Protein AF-A0A7C1J7T5-F1 (afdb_monomer_lite)

Structure (mmCIF, N/CA/C/O backbone):
data_AF-A0A7C1J7T5-F1
#
_entry.id   AF-A0A7C1J7T5-F1
#
loop_
_atom_site.group_PDB
_atom_site.id
_atom_site.type_symbol
_atom_site.label_atom_id
_atom_site.label_alt_id
_atom_site.label_comp_id
_atom_site.label_asym_id
_atom_site.label_entity_id
_atom_site.label_seq_id
_atom_site.pdbx_PDB_ins_code
_atom_site.Cartn_x
_atom_site.Cartn_y
_atom_site.Cartn_z
_atom_site.occupancy
_atom_site.B_iso_or_equiv
_atom_site.auth_seq_id
_atom_site.auth_comp_id
_atom_site.auth_asym_id
_atom_site.auth_atom_id
_atom_site.pdbx_PDB_model_num
ATOM 1 N N . CYS A 1 1 ? -4.703 8.268 4.706 1.00 77.69 1 CYS A N 1
ATOM 2 C CA . CYS A 1 1 ? -4.443 7.954 3.285 1.00 77.69 1 CYS A CA 1
ATOM 3 C C . CYS A 1 1 ? -3.749 6.599 3.177 1.00 77.69 1 CYS A C 1
ATOM 5 O O . CYS A 1 1 ? -2.764 6.421 3.870 1.00 77.69 1 CYS A O 1
ATOM 7 N N . LEU A 1 2 ? -4.243 5.650 2.365 1.00 91.75 2 LEU A N 1
ATOM 8 C CA . LEU A 1 2 ? -3.666 4.292 2.248 1.00 91.75 2 LEU A CA 1
ATOM 9 C C . LEU A 1 2 ? -2.261 4.289 1.622 1.00 91.75 2 LEU A C 1
ATOM 11 O O . LEU A 1 2 ? -1.369 3.612 2.110 1.00 91.75 2 LEU A O 1
ATOM 15 N N . LEU A 1 3 ? -2.068 5.050 0.542 1.00 94.69 3 LEU A N 1
ATOM 16 C CA . LEU A 1 3 ? -0.836 5.009 -0.257 1.00 94.69 3 LEU A CA 1
ATOM 17 C C . LEU A 1 3 ? 0.408 5.511 0.495 1.00 94.69 3 LEU A C 1
ATOM 19 O O . LEU A 1 3 ? 1.517 5.106 0.176 1.00 94.69 3 LEU A O 1
ATOM 23 N N . GLU A 1 4 ? 0.217 6.370 1.491 1.00 95.94 4 GLU A N 1
ATOM 24 C CA . GLU A 1 4 ? 1.289 6.969 2.298 1.00 95.94 4 GLU A CA 1
ATOM 25 C C . GLU A 1 4 ? 1.670 6.106 3.507 1.00 95.94 4 GLU A C 1
ATOM 27 O O . GLU A 1 4 ? 2.626 6.414 4.212 1.00 95.94 4 GLU A O 1
ATOM 32 N N . GLN A 1 5 ? 0.916 5.038 3.783 1.00 96.69 5 GLN A N 1
ATOM 33 C CA . GLN A 1 5 ? 1.192 4.176 4.925 1.00 96.69 5 GLN A CA 1
ATOM 34 C C . GLN A 1 5 ? 2.459 3.347 4.682 1.00 96.69 5 GLN A C 1
ATOM 36 O O . GLN A 1 5 ? 2.666 2.876 3.557 1.00 96.69 5 GLN A O 1
ATOM 41 N N . PRO A 1 6 ? 3.269 3.108 5.729 1.00 97.50 6 PRO A N 1
ATOM 42 C CA . PRO A 1 6 ? 4.318 2.097 5.694 1.00 97.50 6 PRO A CA 1
ATOM 43 C C . PRO A 1 6 ? 3.730 0.729 5.349 1.00 97.50 6 PRO A C 1
ATOM 45 O O . PRO A 1 6 ? 2.657 0.353 5.836 1.00 97.50 6 PRO A O 1
ATOM 48 N N . PHE A 1 7 ? 4.419 -0.034 4.509 1.00 97.50 7 PHE A N 1
ATOM 49 C CA . PHE A 1 7 ? 3.951 -1.352 4.119 1.00 97.50 7 PHE A CA 1
ATOM 50 C C . PHE A 1 7 ? 4.148 -2.369 5.253 1.00 97.50 7 PHE A C 1
ATOM 52 O O . PHE A 1 7 ? 5.235 -2.532 5.793 1.00 97.50 7 PHE A O 1
ATOM 59 N N . VAL A 1 8 ? 3.099 -3.128 5.585 1.00 96.75 8 VAL A N 1
ATOM 60 C CA . VAL A 1 8 ? 3.086 -4.041 6.748 1.00 96.75 8 VAL A CA 1
ATOM 61 C C . VAL A 1 8 ? 4.202 -5.096 6.71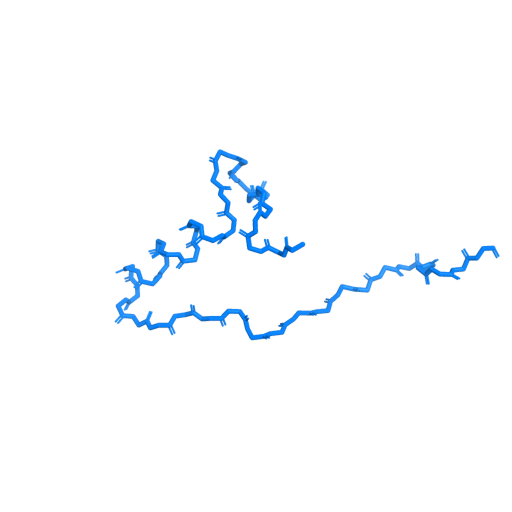2 1.00 96.75 8 VAL A C 1
ATOM 63 O O . VAL A 1 8 ? 4.701 -5.482 7.764 1.00 96.75 8 VAL A O 1
ATOM 66 N N . LYS A 1 9 ? 4.605 -5.576 5.525 1.00 95.94 9 LYS A N 1
ATOM 67 C CA . LYS A 1 9 ? 5.679 -6.584 5.399 1.00 95.94 9 LYS A CA 1
ATOM 68 C C . LYS A 1 9 ? 7.078 -5.979 5.253 1.00 95.94 9 LYS A C 1
ATOM 70 O O . LYS A 1 9 ? 8.051 -6.708 5.403 1.00 95.94 9 LYS A O 1
ATOM 75 N N . ASN A 1 10 ? 7.171 -4.694 4.921 1.00 95.62 10 ASN A N 1
ATOM 76 C CA . ASN A 1 10 ? 8.425 -3.955 4.835 1.00 95.62 10 ASN A CA 1
ATOM 77 C C . ASN A 1 10 ? 8.160 -2.478 5.187 1.00 95.62 10 ASN A C 1
ATOM 79 O O . ASN A 1 10 ? 7.803 -1.706 4.295 1.00 95.62 10 ASN A O 1
ATOM 83 N N . PRO A 1 11 ? 8.302 -2.091 6.466 1.00 96.00 11 PRO A N 1
ATOM 84 C CA . PRO A 1 11 ? 7.993 -0.736 6.921 1.00 96.00 11 PRO A CA 1
ATOM 85 C C . PRO A 1 11 ? 8.905 0.360 6.353 1.00 96.00 11 PRO A C 1
ATOM 87 O O . PRO A 1 11 ? 8.568 1.534 6.489 1.00 96.00 11 PRO A O 1
ATOM 90 N N . ASP A 1 12 ? 10.024 -0.001 5.716 1.00 97.50 12 ASP A N 1
ATOM 91 C CA . ASP A 1 12 ? 10.967 0.953 5.117 1.00 97.50 12 ASP A CA 1
ATOM 92 C C . ASP A 1 12 ? 10.427 1.594 3.828 1.00 97.50 12 ASP A C 1
ATOM 94 O O . ASP A 1 12 ? 10.942 2.617 3.377 1.00 97.50 12 ASP A O 1
ATOM 98 N N . ILE A 1 13 ? 9.388 1.002 3.229 1.00 97.44 13 ILE A N 1
ATOM 99 C CA . ILE A 1 13 ? 8.744 1.498 2.010 1.00 97.44 13 ILE A CA 1
ATOM 10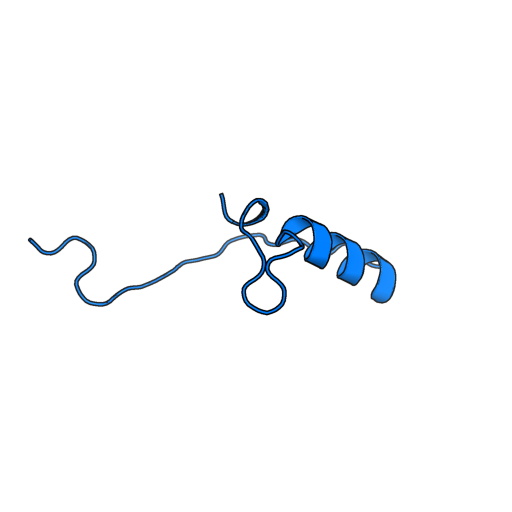0 C C . ILE A 1 13 ? 7.265 1.791 2.252 1.00 97.44 13 ILE A C 1
ATOM 102 O O . ILE A 1 13 ? 6.606 1.167 3.091 1.00 97.44 13 ILE A O 1
ATOM 106 N N . THR A 1 14 ? 6.706 2.719 1.480 1.00 98.06 14 THR A N 1
ATOM 107 C CA . THR A 1 14 ? 5.267 2.998 1.519 1.00 98.06 14 THR A CA 1
ATOM 108 C C . THR A 1 14 ? 4.482 2.051 0.611 1.00 98.06 14 THR A C 1
ATOM 110 O O . THR A 1 14 ? 5.022 1.410 -0.296 1.00 98.06 14 THR A O 1
ATOM 113 N N . VAL A 1 15 ? 3.161 1.989 0.799 1.00 96.94 15 VAL A N 1
ATOM 114 C CA . VAL A 1 15 ? 2.256 1.267 -0.115 1.00 96.94 15 VAL A CA 1
ATOM 115 C C . VAL A 1 15 ? 2.351 1.813 -1.549 1.00 96.94 15 VAL A C 1
ATOM 117 O O . VAL A 1 15 ? 2.216 1.049 -2.504 1.00 96.94 15 VAL A O 1
ATOM 120 N N . LYS A 1 16 ? 2.613 3.115 -1.724 1.00 96.62 16 LYS A N 1
ATOM 121 C CA . LYS A 1 16 ? 2.838 3.733 -3.039 1.00 96.62 16 LYS A CA 1
ATOM 122 C C . LYS A 1 16 ? 4.102 3.208 -3.717 1.00 96.62 16 LYS A C 1
ATOM 124 O O . LYS A 1 16 ? 4.066 2.926 -4.912 1.00 96.62 16 LYS A O 1
ATOM 129 N N . ASP A 1 17 ? 5.192 3.068 -2.970 1.00 97.12 17 ASP A N 1
ATOM 130 C CA . ASP A 1 17 ? 6.461 2.571 -3.511 1.00 97.12 17 ASP A CA 1
ATOM 131 C C . ASP A 1 17 ? 6.313 1.121 -3.974 1.00 97.12 17 ASP A C 1
ATOM 133 O O . ASP A 1 17 ? 6.666 0.789 -5.106 1.00 97.12 17 ASP A O 1
ATOM 137 N N . LEU A 1 18 ? 5.651 0.291 -3.161 1.00 96.94 18 LEU A N 1
ATOM 138 C CA . LEU A 1 18 ? 5.303 -1.078 -3.537 1.00 96.94 18 LEU A CA 1
ATOM 139 C C . LEU A 1 18 ? 4.441 -1.129 -4.809 1.00 96.94 18 LEU A C 1
ATOM 141 O O . LEU A 1 18 ? 4.678 -1.960 -5.683 1.00 96.94 18 LEU A O 1
ATOM 145 N N . LEU A 1 19 ? 3.438 -0.253 -4.928 1.00 95.94 19 LEU A N 1
ATOM 146 C CA . LEU A 1 19 ? 2.582 -0.184 -6.115 1.00 95.94 19 LEU A CA 1
ATOM 147 C C . LEU A 1 19 ? 3.410 0.110 -7.377 1.00 95.94 19 LEU A C 1
ATOM 149 O O . LEU A 1 19 ? 3.226 -0.551 -8.396 1.00 95.94 19 LEU A O 1
ATOM 153 N N . ASN A 1 20 ? 4.354 1.051 -7.292 1.00 96.19 20 ASN A N 1
ATOM 154 C CA . ASN A 1 20 ? 5.251 1.390 -8.398 1.00 96.19 20 ASN A CA 1
ATOM 155 C C . ASN A 1 20 ? 6.157 0.213 -8.782 1.00 96.19 20 ASN A C 1
AT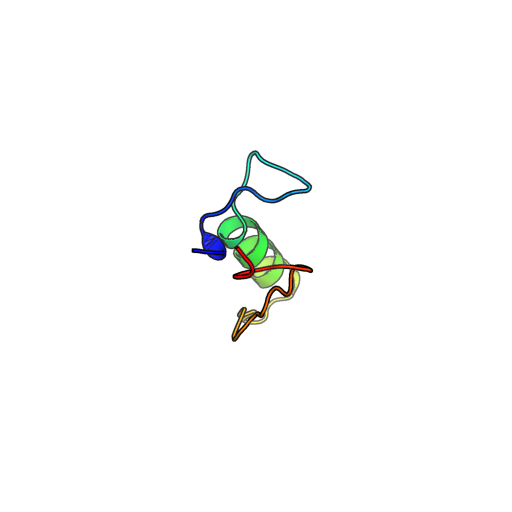OM 157 O O . ASN A 1 20 ? 6.321 -0.065 -9.969 1.00 96.19 20 ASN A O 1
ATOM 161 N N . GLU A 1 21 ? 6.707 -0.515 -7.807 1.00 96.06 21 GLU A N 1
ATOM 162 C CA . GLU A 1 21 ? 7.490 -1.724 -8.089 1.00 96.06 21 GLU A CA 1
ATOM 163 C C . GLU A 1 21 ? 6.671 -2.779 -8.839 1.00 96.06 21 GLU A C 1
ATOM 165 O O . GLU A 1 21 ? 7.173 -3.412 -9.767 1.00 96.06 21 GLU A O 1
ATOM 170 N N . VAL A 1 22 ? 5.405 -2.969 -8.459 1.00 95.88 22 VAL A N 1
ATOM 171 C CA . VAL A 1 22 ? 4.508 -3.919 -9.129 1.00 95.88 22 VAL A CA 1
ATOM 172 C C . VAL A 1 22 ? 4.210 -3.471 -10.559 1.00 95.88 22 VAL A C 1
ATOM 174 O O . VAL A 1 22 ? 4.279 -4.301 -11.462 1.00 95.88 22 VAL A O 1
ATOM 177 N N . ILE A 1 23 ? 3.958 -2.178 -10.790 1.00 96.75 23 ILE A N 1
ATOM 178 C CA . ILE A 1 23 ? 3.763 -1.613 -12.138 1.00 96.75 23 ILE A CA 1
ATOM 179 C C . ILE A 1 23 ? 4.966 -1.925 -13.033 1.00 96.75 23 ILE A C 1
ATOM 181 O O . ILE A 1 23 ? 4.795 -2.405 -14.151 1.00 96.75 23 ILE A O 1
ATOM 185 N N . VAL A 1 24 ? 6.187 -1.719 -12.529 1.00 97.06 24 VAL A N 1
ATOM 186 C CA . VAL A 1 24 ? 7.421 -2.001 -13.280 1.00 97.06 24 VAL A CA 1
ATOM 187 C C . VAL A 1 24 ? 7.582 -3.496 -13.568 1.00 97.06 24 VAL A C 1
ATOM 189 O O . VAL A 1 24 ? 7.968 -3.862 -14.674 1.00 97.06 24 VAL A O 1
ATOM 192 N N . ARG A 1 25 ? 7.278 -4.372 -12.601 1.00 96.25 25 ARG A N 1
ATOM 193 C CA . ARG A 1 25 ? 7.403 -5.833 -12.765 1.00 96.25 25 ARG A CA 1
ATOM 194 C C . ARG A 1 25 ? 6.369 -6.422 -13.724 1.00 9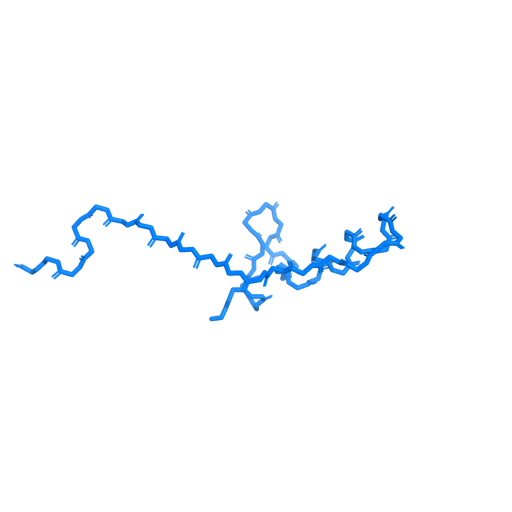6.25 25 ARG A C 1
ATOM 196 O O . ARG A 1 25 ? 6.684 -7.375 -14.427 1.00 96.25 25 ARG A O 1
ATOM 203 N N . VAL A 1 26 ? 5.145 -5.898 -13.711 1.00 95.31 26 VAL A N 1
ATOM 204 C CA . VAL A 1 26 ? 4.034 -6.386 -14.545 1.00 95.31 26 VAL A CA 1
ATOM 205 C C . VAL A 1 26 ? 4.069 -5.757 -15.941 1.00 95.31 26 VAL A C 1
ATOM 207 O O . VAL A 1 26 ? 3.694 -6.410 -16.908 1.00 95.31 26 VAL A O 1
ATOM 210 N N . GLY A 1 27 ? 4.543 -4.514 -16.065 1.00 95.88 27 GLY A N 1
ATOM 211 C CA . GLY A 1 27 ? 4.538 -3.765 -17.326 1.00 95.88 27 GLY A CA 1
ATOM 212 C C . GLY A 1 27 ? 3.185 -3.131 -17.667 1.00 95.88 27 GLY A C 1
ATOM 213 O O . GLY A 1 27 ? 3.000 -2.637 -18.776 1.00 95.88 27 GLY A O 1
ATOM 214 N N . GLU A 1 28 ? 2.246 -3.117 -16.719 1.00 95.06 28 GLU A N 1
ATOM 215 C CA . GLU A 1 28 ? 0.909 -2.543 -16.869 1.00 95.06 28 GLU A CA 1
ATOM 216 C C . GLU A 1 28 ? 0.599 -1.562 -15.733 1.00 95.06 28 GLU A C 1
ATOM 218 O O . GLU A 1 28 ? 1.172 -1.629 -14.644 1.00 95.06 28 GLU A O 1
ATOM 223 N N . ASN A 1 29 ? -0.347 -0.650 -15.972 1.00 93.25 29 ASN A N 1
ATOM 224 C CA . ASN A 1 29 ? -0.787 0.293 -14.950 1.00 93.25 29 ASN A CA 1
ATOM 225 C C . ASN A 1 29 ? -1.676 -0.401 -13.903 1.00 93.25 29 ASN A C 1
ATOM 227 O O . ASN A 1 29 ? -2.776 -0.859 -14.214 1.00 93.25 29 ASN A O 1
ATOM 231 N N . VAL A 1 30 ? -1.230 -0.407 -12.647 1.00 95.00 30 VAL A N 1
ATOM 232 C CA . VAL A 1 30 ? -1.936 -1.001 -11.506 1.00 95.00 30 VAL A CA 1
ATOM 233 C C . VAL A 1 30 ? -2.421 0.110 -10.584 1.00 95.00 30 VAL A C 1
ATOM 235 O O . VAL A 1 30 ? -1.641 0.942 -10.133 1.00 95.00 30 VAL A O 1
ATOM 238 N N . VAL A 1 31 ? -3.717 0.116 -10.268 1.00 94.81 31 VAL A N 1
ATOM 239 C CA . VAL A 1 31 ? -4.343 1.164 -9.448 1.00 94.81 31 VAL A CA 1
ATOM 240 C C . VAL A 1 31 ? -5.251 0.582 -8.368 1.00 94.81 31 VAL A C 1
ATOM 242 O O . VAL A 1 31 ? -6.113 -0.256 -8.633 1.00 94.81 31 VAL A O 1
ATOM 245 N N . VAL A 1 32 ? -5.117 1.083 -7.136 1.00 94.69 32 VAL A N 1
ATOM 246 C CA . VAL A 1 32 ? -6.073 0.800 -6.055 1.00 94.69 32 VAL A CA 1
ATOM 247 C C . VAL A 1 32 ? -7.276 1.726 -6.217 1.00 94.69 32 VAL A C 1
ATOM 249 O O . VAL A 1 32 ? -7.214 2.904 -5.876 1.00 94.69 32 VAL A O 1
ATOM 252 N N . ARG A 1 33 ? -8.384 1.203 -6.754 1.00 95.44 33 ARG A N 1
ATOM 253 C CA . ARG A 1 33 ? -9.573 2.020 -7.053 1.00 95.44 33 ARG A CA 1
ATOM 254 C C . ARG A 1 33 ? -10.387 2.370 -5.807 1.00 95.44 33 ARG A C 1
ATOM 256 O O . ARG A 1 33 ? -10.815 3.511 -5.664 1.00 95.44 33 ARG A O 1
ATOM 263 N N . ARG A 1 34 ? -10.672 1.377 -4.957 1.00 96.31 34 ARG A N 1
ATOM 264 C CA . ARG A 1 34 ? -11.483 1.495 -3.730 1.00 96.31 34 ARG A CA 1
ATOM 265 C C . ARG A 1 34 ? -11.077 0.404 -2.743 1.00 96.31 34 ARG A C 1
ATOM 267 O O . ARG A 1 34 ? -10.705 -0.686 -3.167 1.00 96.31 34 ARG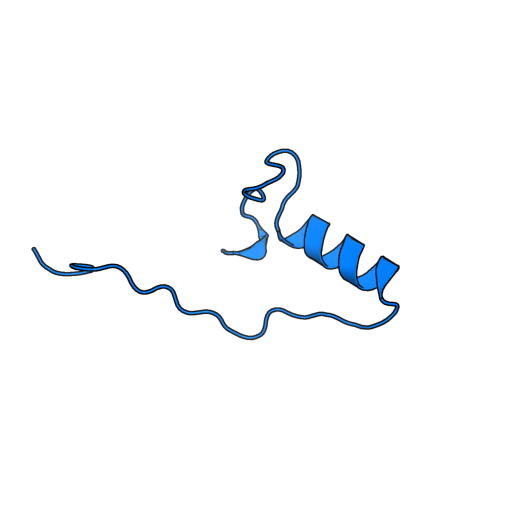 A O 1
ATOM 274 N N . PHE A 1 35 ? -11.198 0.687 -1.452 1.00 95.69 35 PHE A N 1
ATOM 275 C CA . PHE A 1 35 ? -11.076 -0.297 -0.380 1.00 95.69 35 PHE A CA 1
ATOM 276 C C . PHE A 1 35 ? -12.075 0.038 0.732 1.00 95.69 35 PHE A C 1
ATOM 278 O O . PHE A 1 35 ? -12.490 1.189 0.868 1.00 95.69 35 PHE A O 1
ATOM 285 N N . VAL A 1 36 ? -12.464 -0.971 1.507 1.00 94.75 36 VAL A N 1
ATOM 286 C CA . VAL A 1 36 ? -13.295 -0.833 2.708 1.00 94.75 36 VAL A CA 1
ATOM 287 C C . VAL A 1 36 ? -12.656 -1.689 3.795 1.00 94.75 36 VAL A C 1
ATOM 289 O O . VAL A 1 36 ? -12.197 -2.796 3.516 1.00 94.75 36 VAL A O 1
ATOM 292 N N . ARG A 1 37 ? -12.605 -1.168 5.021 1.00 91.94 37 ARG A N 1
ATOM 293 C CA . ARG A 1 37 ? -12.183 -1.901 6.215 1.00 91.94 37 ARG A CA 1
ATOM 294 C C . ARG A 1 37 ? -13.392 -1.993 7.133 1.00 91.94 37 ARG A C 1
ATOM 296 O O . ARG A 1 37 ? -13.987 -0.967 7.423 1.00 91.94 37 ARG A O 1
ATOM 303 N N . TYR A 1 38 ? -13.734 -3.205 7.549 1.00 93.94 38 TYR A N 1
ATOM 304 C CA . TYR A 1 38 ? -14.734 -3.440 8.583 1.00 93.94 38 TYR A CA 1
ATOM 305 C C . TYR A 1 38 ? -14.020 -3.840 9.868 1.00 93.94 38 TYR A C 1
ATOM 307 O O . TYR A 1 38 ? -13.105 -4.667 9.834 1.00 93.94 38 TYR A O 1
ATOM 315 N N . GLU A 1 39 ? -14.446 -3.277 10.988 1.00 92.69 39 GLU A N 1
ATOM 316 C CA . 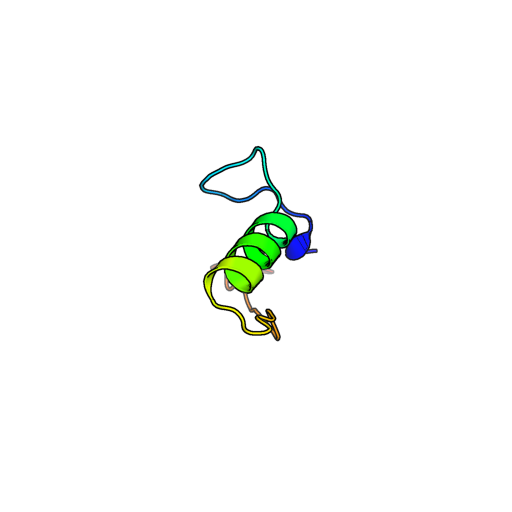GLU A 1 39 ? -13.986 -3.647 12.320 1.00 92.69 39 GLU A CA 1
ATOM 317 C C . GLU A 1 39 ? -15.194 -3.882 13.233 1.00 92.69 39 GLU A C 1
ATOM 319 O O . GLU A 1 39 ? -16.170 -3.129 13.219 1.00 92.69 39 GLU A O 1
ATOM 324 N N . LEU A 1 40 ? -15.166 -4.975 14.002 1.00 93.19 40 LEU A N 1
ATOM 325 C CA . LEU A 1 40 ? -16.265 -5.310 14.903 1.00 93.19 40 LEU A CA 1
ATOM 326 C C . LEU A 1 40 ? -16.365 -4.249 16.006 1.00 93.19 40 LEU A C 1
ATOM 328 O O . LEU A 1 40 ? -15.395 -4.010 16.718 1.00 93.19 40 LEU A O 1
ATOM 332 N N . GLY A 1 41 ? -17.543 -3.641 16.162 1.00 89.94 41 GLY A N 1
ATOM 333 C CA . GLY A 1 41 ? -17.768 -2.587 17.156 1.00 89.94 41 GLY A CA 1
ATOM 334 C C . GLY A 1 41 ? -17.308 -1.190 16.724 1.00 89.94 41 GLY A C 1
ATOM 335 O O . GLY A 1 41 ? -17.374 -0.263 17.528 1.00 89.94 41 GLY A O 1
ATOM 336 N N . GLU A 1 42 ? -16.884 -0.998 15.470 1.00 84.00 42 GLU A N 1
ATOM 337 C CA . GLU A 1 42 ? -16.560 0.329 14.934 1.00 84.00 42 GLU A CA 1
ATOM 338 C C . GLU A 1 42 ? -17.776 1.269 15.041 1.00 84.00 42 GLU A C 1
ATOM 340 O O . GLU A 1 42 ? -18.832 1.021 14.462 1.00 84.00 42 GLU A O 1
ATOM 345 N N . GLY A 1 43 ? -17.639 2.346 15.820 1.00 80.00 43 GLY A N 1
ATOM 346 C CA . GLY A 1 43 ? -18.707 3.328 16.042 1.00 80.00 43 GLY A CA 1
ATOM 347 C C . GLY A 1 43 ? -19.706 2.988 17.155 1.00 80.00 43 GLY A C 1
ATOM 348 O O . GLY A 1 43 ? -20.629 3.771 17.378 1.00 80.00 43 GLY A O 1
ATOM 349 N N . VAL A 1 44 ? -19.524 1.882 17.883 1.00 73.44 44 VAL A N 1
ATOM 350 C CA . VAL A 1 44 ? -20.325 1.555 19.073 1.00 73.44 44 VAL A CA 1
ATOM 351 C C . VAL A 1 44 ? -19.610 2.111 20.311 1.00 73.44 44 VAL A C 1
ATOM 353 O O . VAL A 1 44 ? -18.480 1.719 20.597 1.00 73.44 44 VAL A O 1
ATOM 356 N N . LYS A 1 45 ? -20.244 3.063 21.006 1.00 64.38 45 LYS A N 1
ATOM 357 C CA . LYS A 1 45 ? -19.813 3.571 22.320 1.00 64.38 45 LYS A CA 1
ATOM 358 C C . LYS A 1 45 ? -20.623 2.925 23.431 1.00 64.38 45 LYS A C 1
ATOM 360 O O . LYS A 1 45 ? -21.842 2.748 23.211 1.00 64.38 45 LYS A O 1
#

pLDDT: mean 93.35, std 6.76, range [64.38, 98.06]

Radius of gyration: 14.01 Å; chains: 1; bounding box: 31×14×40 Å

Foldseek 3Di:
DQQQAQDPVGSVDGVVVVLVVVCVVVVHRDDDPDDDDDDPCVPPD

InterPro domains:
  IPR001816 Translation elongation factor EFTs/EF1B [MF_00050] (1-45)
  IPR001816 Translation elongation factor EFTs/EF1B [PTHR11741] (1-41)
  IPR014039 Translation elongation factor EFTs/EF1B, dimerisation [PF00889] (1-42)
  IPR036402 Elongation factor Ts, dimerisation domain superfamily [G3DSA:3.30.479.20] (1-45)
  IPR036402 Elongation factor Ts, dimerisation domain superfamily [SSF54713] (1-42)

Secondary structure (DSSP, 8-state):
--TTSEETTEEEEEHHHHHHHHHHHHSS-----------TTTT--

Sequence (45 aa):
CLLEQPFVKNPDITVKDLLNEVIVRVGENVVVRRFVRYELGEGVK

Organism: NCBI:txid42838